Prote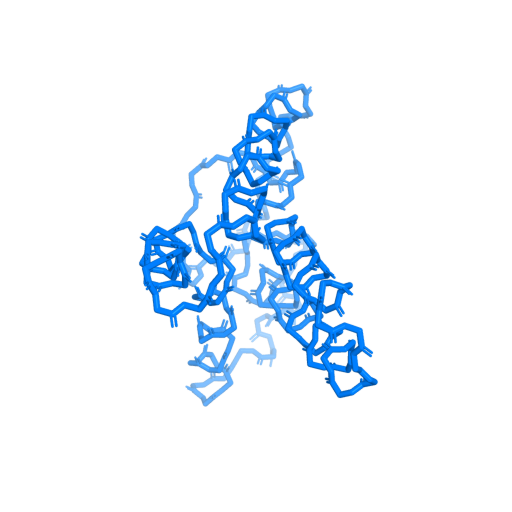in AF-A0A2M7U2Q7-F1 (afdb_monomer_lite)

Structure (mmCIF, N/CA/C/O backbone):
data_AF-A0A2M7U2Q7-F1
#
_entry.id   AF-A0A2M7U2Q7-F1
#
loop_
_atom_site.group_PDB
_atom_site.id
_atom_site.type_symbol
_atom_site.label_atom_id
_atom_site.label_alt_id
_atom_site.label_comp_id
_atom_site.label_asym_id
_atom_site.label_entity_id
_atom_site.label_seq_id
_atom_site.pdbx_PDB_ins_code
_atom_site.Cartn_x
_atom_site.Cartn_y
_atom_site.Cartn_z
_atom_site.occupancy
_atom_site.B_iso_or_equiv
_atom_site.auth_seq_id
_atom_site.auth_comp_id
_atom_site.auth_asym_id
_atom_site.auth_atom_id
_atom_site.pdbx_PDB_model_num
ATOM 1 N N . MET A 1 1 ? 17.088 -9.170 -16.820 1.00 70.69 1 MET A N 1
ATOM 2 C CA . MET A 1 1 ? 17.062 -9.973 -15.560 1.00 70.69 1 MET A CA 1
ATOM 3 C C . MET A 1 1 ? 15.640 -10.241 -15.048 1.00 70.69 1 MET A C 1
ATOM 5 O O . MET A 1 1 ? 15.472 -11.162 -14.265 1.00 70.69 1 MET A O 1
ATOM 9 N N . MET A 1 2 ? 14.608 -9.527 -15.521 1.00 89.81 2 MET A N 1
ATOM 10 C CA . MET A 1 2 ? 13.190 -9.835 -15.234 1.00 89.81 2 MET A CA 1
ATOM 11 C C . MET A 1 2 ? 12.381 -10.067 -16.521 1.00 89.81 2 MET A C 1
ATOM 13 O O . MET A 1 2 ? 11.164 -9.938 -16.530 1.00 89.81 2 MET A O 1
ATOM 17 N N . ASP A 1 3 ? 13.052 -10.395 -17.626 1.00 90.12 3 ASP A N 1
ATOM 18 C CA . ASP A 1 3 ? 12.442 -10.441 -18.964 1.00 90.12 3 ASP A CA 1
ATOM 19 C C . ASP A 1 3 ? 11.408 -11.569 -19.097 1.00 90.12 3 ASP A C 1
ATOM 21 O O . ASP A 1 3 ? 10.461 -11.447 -19.868 1.00 90.12 3 ASP A O 1
ATOM 25 N N . TRP A 1 4 ? 11.514 -12.602 -18.251 1.00 92.69 4 TRP A N 1
ATOM 26 C CA . TRP A 1 4 ? 10.520 -13.673 -18.110 1.00 92.69 4 TRP A CA 1
ATOM 27 C C . TRP A 1 4 ? 9.110 -13.138 -17.839 1.00 92.69 4 TRP A C 1
ATOM 29 O O . TRP A 1 4 ? 8.122 -13.769 -18.195 1.00 92.69 4 TRP A O 1
ATOM 39 N N . ILE A 1 5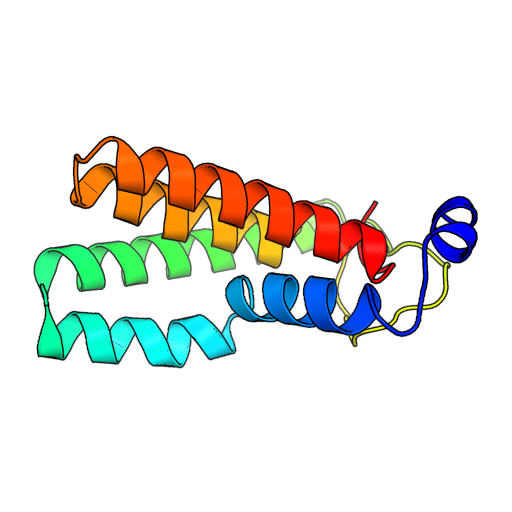 ? 8.993 -11.956 -17.231 1.00 93.25 5 ILE A N 1
ATOM 40 C CA . ILE A 1 5 ? 7.698 -11.380 -16.890 1.00 93.25 5 ILE A CA 1
ATOM 41 C C . ILE A 1 5 ? 6.918 -10.895 -18.106 1.00 93.25 5 ILE A C 1
ATOM 43 O O . ILE A 1 5 ? 5.692 -10.800 -18.053 1.00 93.25 5 ILE A O 1
ATOM 47 N N . LEU A 1 6 ? 7.622 -10.595 -19.200 1.00 92.19 6 LEU A N 1
ATOM 48 C CA . LEU A 1 6 ? 7.022 -10.118 -20.439 1.00 92.19 6 LEU A CA 1
ATOM 49 C C . LEU A 1 6 ? 6.113 -11.187 -21.052 1.00 92.19 6 LEU A C 1
ATOM 51 O O . LEU A 1 6 ? 5.063 -10.850 -21.587 1.00 92.19 6 LEU A O 1
ATOM 55 N N . GLU A 1 7 ? 6.452 -12.467 -20.884 1.00 93.38 7 GLU A N 1
ATOM 56 C CA . GLU A 1 7 ? 5.652 -13.602 -21.363 1.00 93.38 7 GLU A CA 1
ATOM 57 C C . GLU A 1 7 ? 4.310 -13.735 -20.627 1.00 93.38 7 GLU A C 1
ATOM 59 O O . GLU A 1 7 ? 3.329 -14.219 -21.188 1.00 93.38 7 GLU A O 1
ATOM 64 N N . PHE A 1 8 ? 4.236 -13.260 -19.380 1.00 93.19 8 PHE A N 1
ATOM 65 C CA . PHE A 1 8 ? 3.008 -13.273 -18.582 1.00 93.19 8 PHE A CA 1
ATOM 66 C C . PHE A 1 8 ? 2.135 -12.036 -18.814 1.00 93.19 8 PHE A C 1
ATOM 68 O O . PHE A 1 8 ? 0.981 -12.005 -18.372 1.00 93.19 8 PHE A O 1
ATOM 75 N N . ARG A 1 9 ? 2.654 -11.000 -19.488 1.00 94.75 9 ARG A N 1
ATOM 76 C CA . ARG A 1 9 ? 1.914 -9.758 -19.703 1.00 94.75 9 ARG A CA 1
ATOM 77 C C . ARG A 1 9 ? 0.842 -9.943 -20.762 1.00 94.75 9 ARG A C 1
ATOM 79 O O . ARG A 1 9 ? 1.127 -10.188 -21.928 1.00 94.75 9 ARG A O 1
ATOM 86 N N . THR A 1 10 ? -0.414 -9.750 -20.368 1.00 95.56 10 THR A N 1
ATOM 87 C CA . THR A 1 10 ? -1.552 -9.788 -21.297 1.00 95.56 10 THR A CA 1
ATOM 88 C C . THR A 1 10 ? -2.447 -8.555 -21.142 1.00 95.56 10 THR A C 1
ATOM 90 O O . THR A 1 10 ? -2.480 -7.951 -20.060 1.00 95.56 10 THR A O 1
ATOM 93 N N . PRO A 1 11 ? -3.215 -8.169 -22.183 1.00 94.38 11 PRO A N 1
ATOM 94 C CA . PRO A 1 11 ? -4.135 -7.029 -22.116 1.00 94.38 11 PRO A CA 1
ATOM 95 C C . PRO A 1 11 ? -5.196 -7.135 -21.012 1.00 94.38 11 PRO A C 1
ATOM 97 O O . PRO A 1 11 ? -5.649 -6.116 -20.502 1.00 94.38 11 PRO A O 1
ATOM 100 N N . TRP A 1 12 ? -5.566 -8.354 -20.611 1.00 94.62 12 TRP A N 1
ATOM 101 C CA . TRP A 1 12 ? -6.608 -8.613 -19.611 1.00 94.62 12 TRP A CA 1
ATOM 102 C C . TRP A 1 12 ? -6.061 -8.720 -18.186 1.00 94.62 12 TRP A C 1
ATOM 104 O O . TRP A 1 12 ? -6.715 -8.301 -17.236 1.00 94.62 12 TRP A O 1
ATOM 114 N N . LEU A 1 13 ? -4.842 -9.240 -18.027 1.00 95.31 13 LEU A N 1
ATOM 115 C CA . LEU A 1 13 ? -4.205 -9.396 -16.719 1.00 95.31 13 LEU A CA 1
ATOM 116 C C . LEU A 1 13 ? -3.580 -8.084 -16.220 1.00 95.31 13 LEU A C 1
ATOM 118 O O . LEU A 1 13 ? -3.584 -7.787 -15.027 1.00 95.31 13 LEU A O 1
ATOM 122 N N . THR A 1 14 ? -3.104 -7.249 -17.143 1.00 96.81 14 THR A N 1
ATOM 123 C CA . THR A 1 14 ? -2.500 -5.950 -16.823 1.00 96.81 14 THR A CA 1
ATOM 124 C C . THR A 1 14 ? -3.414 -5.003 -16.036 1.00 96.81 14 THR A C 1
ATOM 126 O O . THR A 1 14 ? -2.953 -4.477 -15.021 1.00 96.81 14 THR A O 1
ATOM 129 N N . PRO A 1 15 ? -4.687 -4.767 -16.414 1.00 97.19 15 PRO A N 1
ATOM 130 C CA . PRO A 1 15 ? -5.574 -3.922 -15.617 1.00 97.19 15 PRO A CA 1
ATOM 131 C C . PRO A 1 15 ? -5.850 -4.498 -14.221 1.00 97.19 15 PRO A C 1
ATOM 133 O O . PRO A 1 15 ? -5.980 -3.723 -13.278 1.00 97.19 15 PRO A O 1
ATOM 136 N N . ILE A 1 16 ? -5.860 -5.826 -14.051 1.00 97.31 16 ILE A N 1
ATOM 137 C CA . ILE A 1 16 ? -6.024 -6.468 -12.736 1.00 97.31 16 ILE A CA 1
ATOM 138 C C . ILE A 1 16 ? -4.836 -6.127 -11.830 1.00 97.31 16 ILE A C 1
ATOM 140 O O . ILE A 1 16 ? -5.028 -5.665 -10.706 1.00 97.31 16 ILE A O 1
ATOM 144 N N . PHE A 1 17 ? -3.604 -6.279 -12.324 1.00 97.44 17 PHE A N 1
ATOM 145 C CA . PHE A 1 17 ? -2.415 -5.911 -11.552 1.00 97.44 17 PHE A CA 1
ATOM 146 C C . PHE A 1 17 ? -2.292 -4.404 -11.327 1.00 97.44 17 PHE A C 1
ATOM 148 O O . PHE A 1 17 ? -1.848 -3.992 -10.259 1.00 97.44 17 PHE A O 1
ATOM 155 N N . LYS A 1 18 ? -2.734 -3.562 -12.267 1.00 96.94 18 LYS A N 1
ATOM 156 C CA . LYS A 1 18 ? -2.856 -2.117 -12.012 1.00 96.94 18 LYS A CA 1
ATOM 157 C C . LYS A 1 18 ? -3.865 -1.828 -10.897 1.00 96.94 18 LYS A C 1
ATOM 159 O O . LYS A 1 18 ? -3.582 -0.993 -10.046 1.00 96.94 18 LYS A O 1
ATOM 164 N N . GLY A 1 19 ? -4.982 -2.556 -10.854 1.00 96.88 19 GLY A N 1
ATOM 165 C CA . GLY A 1 19 ? -5.970 -2.478 -9.778 1.00 96.88 19 GLY A CA 1
ATOM 166 C C . GLY A 1 19 ? -5.395 -2.874 -8.419 1.00 96.88 19 GLY A C 1
ATOM 167 O O . GLY A 1 19 ? -5.537 -2.124 -7.458 1.00 96.88 19 GLY A O 1
ATOM 168 N N . PHE A 1 20 ? -4.672 -3.995 -8.343 1.00 97.25 20 PHE A N 1
ATOM 169 C CA . PHE A 1 20 ? -3.940 -4.350 -7.125 1.00 97.25 20 PHE A CA 1
ATOM 170 C C . PHE A 1 20 ? -2.934 -3.267 -6.751 1.00 97.25 20 PHE A C 1
ATOM 172 O O . PHE A 1 20 ? -2.963 -2.794 -5.626 1.00 97.25 20 PHE A O 1
ATOM 179 N N . SER A 1 21 ? -2.108 -2.802 -7.690 1.00 96.44 21 SER A N 1
ATOM 180 C CA . SER A 1 21 ? -1.127 -1.753 -7.408 1.00 96.44 21 SER A CA 1
ATOM 181 C C . SER A 1 21 ? -1.773 -0.485 -6.853 1.00 96.44 21 SER A C 1
ATOM 183 O O . SER A 1 21 ? -1.231 0.094 -5.921 1.00 96.44 21 SER A O 1
ATOM 185 N N . PHE A 1 22 ? -2.931 -0.080 -7.377 1.00 95.75 22 PHE A N 1
ATOM 186 C CA . PHE A 1 22 ? -3.676 1.074 -6.876 1.00 95.75 22 PHE A CA 1
ATOM 187 C C . PHE A 1 22 ? -4.083 0.917 -5.402 1.00 95.75 22 PHE A C 1
ATOM 189 O O . PHE A 1 22 ? -3.996 1.867 -4.636 1.00 95.75 22 PHE A O 1
ATOM 196 N N . LEU A 1 23 ? -4.437 -0.295 -4.962 1.00 94.44 23 LEU A N 1
ATOM 197 C CA . LEU A 1 23 ? -4.744 -0.587 -3.554 1.00 94.44 23 LEU A CA 1
ATOM 198 C C . LEU A 1 23 ? -3.516 -0.581 -2.632 1.00 94.44 23 LEU A C 1
ATOM 200 O O . LEU A 1 23 ? -3.678 -0.812 -1.436 1.00 94.44 23 LEU A O 1
ATOM 204 N N . GLY A 1 24 ? -2.307 -0.397 -3.169 1.00 91.69 24 GLY A N 1
ATOM 205 C CA . GLY A 1 24 ? -1.059 -0.195 -2.427 1.00 91.69 24 GLY A CA 1
ATOM 206 C C . GLY A 1 24 ? -0.471 1.207 -2.598 1.00 91.69 24 GLY A C 1
ATOM 207 O O . GLY A 1 24 ? 0.619 1.468 -2.087 1.00 91.69 24 GLY A O 1
ATOM 208 N N . ASP A 1 25 ? -1.169 2.080 -3.320 1.00 92.69 25 ASP A N 1
ATOM 209 C CA . ASP A 1 25 ? -0.724 3.421 -3.668 1.00 92.69 25 ASP A CA 1
ATOM 210 C C . ASP A 1 25 ? -1.000 4.419 -2.532 1.00 92.69 25 ASP A C 1
ATOM 212 O O . ASP A 1 25 ? -2.026 4.354 -1.851 1.00 92.69 25 ASP A O 1
ATOM 216 N N . GLU A 1 26 ? -0.092 5.366 -2.319 1.00 87.44 26 GLU A N 1
ATOM 217 C CA . GLU A 1 26 ? -0.228 6.395 -1.286 1.00 87.44 26 GLU A CA 1
ATOM 218 C C . GLU A 1 26 ? -1.482 7.263 -1.460 1.00 87.44 26 GLU A C 1
ATOM 220 O O . GLU A 1 26 ? -2.161 7.559 -0.472 1.00 87.44 26 GLU A O 1
ATOM 225 N N . TYR A 1 27 ? -1.865 7.592 -2.699 1.00 89.00 27 TYR A N 1
ATOM 226 C CA . TYR A 1 27 ? -3.063 8.379 -2.988 1.00 89.00 27 TYR A CA 1
ATOM 227 C C . TYR A 1 27 ? -4.341 7.645 -2.584 1.00 89.00 27 TYR A C 1
ATOM 229 O O . TYR A 1 27 ? -5.293 8.272 -2.108 1.00 89.00 27 TYR A O 1
ATOM 237 N N . PHE A 1 28 ? -4.368 6.316 -2.715 1.00 91.00 28 PHE A N 1
ATOM 238 C CA . PHE A 1 28 ? -5.512 5.519 -2.283 1.00 91.00 28 PHE A CA 1
ATOM 239 C C . PHE A 1 28 ? -5.724 5.640 -0.767 1.00 91.00 28 PHE A C 1
ATOM 241 O O . PHE A 1 28 ? -6.851 5.827 -0.303 1.00 91.00 28 PHE A O 1
ATOM 248 N N . PHE A 1 29 ? -4.656 5.631 0.030 1.00 87.31 29 PHE A N 1
ATOM 249 C CA . PHE A 1 29 ? -4.790 5.742 1.485 1.00 87.31 29 PHE A CA 1
ATOM 250 C C . PHE A 1 29 ? -4.993 7.171 1.975 1.00 87.31 29 PHE A C 1
ATOM 252 O O . PHE A 1 29 ? -5.688 7.361 2.973 1.00 87.31 29 PHE A O 1
ATOM 259 N N . LEU A 1 30 ? -4.485 8.177 1.258 1.00 89.12 30 LEU A N 1
ATOM 260 C CA . LEU A 1 30 ? -4.846 9.577 1.505 1.00 89.12 30 LEU A CA 1
ATOM 261 C C . LEU A 1 30 ? -6.358 9.814 1.370 1.00 89.12 30 LEU A C 1
ATOM 263 O O . LEU A 1 30 ? -6.902 10.669 2.064 1.00 89.12 30 LEU A O 1
ATOM 267 N N . LEU A 1 31 ? -7.050 9.022 0.543 1.00 91.69 31 LEU A N 1
ATOM 268 C CA . LEU A 1 31 ? -8.511 9.021 0.458 1.00 91.69 31 LEU A CA 1
ATOM 269 C C . LEU A 1 31 ? -9.168 8.187 1.574 1.00 91.69 31 LEU A C 1
ATOM 271 O O . LEU A 1 31 ? -10.125 8.635 2.207 1.00 91.69 31 LEU A O 1
ATOM 275 N N . VAL A 1 32 ? -8.681 6.968 1.825 1.00 91.31 32 VAL A N 1
ATOM 276 C CA . VAL A 1 32 ? -9.318 6.023 2.763 1.00 91.31 32 VAL A CA 1
ATOM 277 C C . VAL A 1 32 ? -9.153 6.437 4.227 1.00 91.31 32 VAL A C 1
ATOM 279 O O . VAL A 1 32 ? -10.084 6.260 5.015 1.00 91.31 32 VAL A O 1
ATOM 282 N N . LEU A 1 33 ? -8.001 6.996 4.613 1.00 94.00 33 LEU A N 1
ATOM 283 C CA . LEU A 1 33 ? -7.718 7.346 6.007 1.00 94.00 33 LEU A CA 1
ATOM 284 C C . LEU A 1 33 ? -8.703 8.389 6.571 1.00 94.00 33 LEU A C 1
ATOM 286 O O . LEU A 1 33 ? -9.299 8.102 7.614 1.00 94.00 33 LEU A O 1
ATOM 290 N N . PRO A 1 34 ? -8.954 9.545 5.917 1.00 94.81 34 PRO A N 1
ATOM 291 C CA . PRO A 1 34 ? -9.931 10.521 6.403 1.00 94.81 34 PRO A CA 1
ATOM 292 C C . PRO A 1 34 ? -11.355 9.967 6.431 1.00 94.81 34 PRO A C 1
ATOM 294 O O . PRO A 1 34 ? -12.078 10.173 7.407 1.00 94.81 34 PRO A O 1
ATOM 297 N N . LEU A 1 35 ? -11.749 9.216 5.396 1.00 95.06 35 LEU A N 1
ATOM 298 C CA . LEU A 1 35 ? -13.082 8.620 5.318 1.00 95.06 35 LEU A CA 1
ATOM 299 C C . LEU A 1 35 ? -13.313 7.624 6.451 1.00 95.06 35 LEU A C 1
ATOM 301 O O . LEU A 1 35 ? -14.312 7.725 7.156 1.00 95.06 35 LEU A O 1
ATOM 305 N N . GLY A 1 36 ? -12.380 6.702 6.691 1.00 94.81 36 GLY A N 1
ATOM 306 C CA . GLY A 1 36 ? -12.497 5.777 7.815 1.00 94.81 36 GLY A CA 1
ATOM 307 C C . GLY A 1 36 ? -12.447 6.502 9.163 1.00 94.81 36 GLY A C 1
ATOM 308 O O . GLY A 1 36 ? -13.160 6.119 10.093 1.00 94.81 36 GLY A O 1
ATOM 309 N N . TYR A 1 37 ? -11.627 7.551 9.286 1.00 96.06 37 TYR A N 1
ATOM 310 C CA . TYR A 1 37 ? -11.540 8.345 10.510 1.00 96.06 37 TYR A CA 1
ATOM 311 C C . TYR A 1 37 ? -12.881 9.012 10.841 1.00 96.06 37 TYR A C 1
ATOM 313 O O . TYR A 1 37 ? -13.316 8.979 11.992 1.00 96.06 37 TYR A O 1
ATOM 321 N N . TRP A 1 38 ? -13.570 9.575 9.846 1.00 96.56 38 TRP A N 1
ATOM 322 C CA . TRP A 1 38 ? -14.864 10.229 10.050 1.00 96.56 38 TRP A CA 1
ATOM 323 C C . TRP A 1 38 ? -16.046 9.264 10.142 1.00 96.56 38 TRP A C 1
ATOM 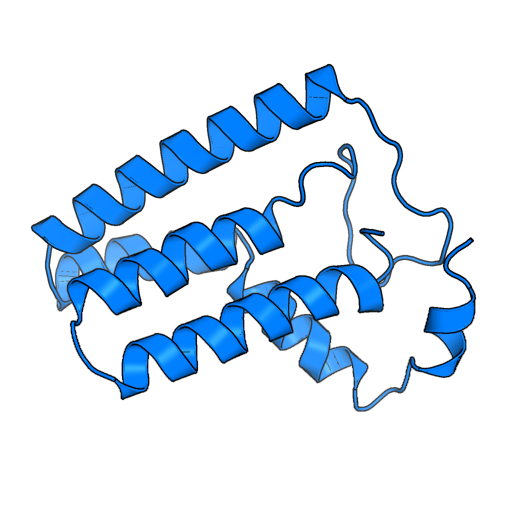325 O O . TRP A 1 38 ? -16.950 9.518 10.935 1.00 96.56 38 TRP A O 1
ATOM 335 N N . LEU A 1 39 ? -16.046 8.181 9.360 1.00 96.94 39 LEU A N 1
ATOM 336 C CA . LEU A 1 39 ? -17.218 7.320 9.175 1.00 96.94 39 LEU A CA 1
ATOM 337 C C . LEU A 1 39 ? -17.202 6.039 10.015 1.00 96.94 39 LEU A C 1
ATOM 339 O O . LEU A 1 39 ? -18.254 5.427 10.178 1.00 96.94 39 LEU A O 1
ATOM 343 N N . TRP A 1 40 ? -16.047 5.610 10.533 1.00 94.81 40 TRP A N 1
ATOM 344 C CA . TRP A 1 40 ? -15.932 4.319 11.217 1.00 94.81 40 TRP A CA 1
ATOM 345 C C . TRP A 1 40 ? -15.364 4.422 12.631 1.00 94.81 40 TRP A C 1
ATOM 347 O O . TRP A 1 40 ? -16.104 4.269 13.602 1.00 94.81 40 TRP A O 1
ATOM 357 N N . ASN A 1 41 ? -14.055 4.634 12.778 1.00 95.62 41 ASN A N 1
ATOM 358 C CA . ASN A 1 41 ? -13.419 4.643 14.093 1.00 95.62 41 ASN A CA 1
ATOM 359 C C . ASN A 1 41 ? -12.179 5.539 14.108 1.00 95.62 41 ASN A C 1
ATOM 361 O O . ASN A 1 41 ? -11.116 5.184 13.596 1.00 95.62 41 ASN A O 1
ATOM 365 N N . ARG A 1 42 ? -12.310 6.688 14.775 1.00 96.12 42 ARG A N 1
ATOM 366 C CA . ARG A 1 42 ? -11.249 7.696 14.905 1.00 96.12 42 ARG A CA 1
ATOM 367 C C . ARG A 1 42 ? -9.976 7.147 15.549 1.00 96.12 42 ARG A C 1
ATOM 369 O O . ARG A 1 42 ? -8.882 7.488 15.116 1.00 96.12 42 ARG A O 1
ATOM 376 N N . GLY A 1 43 ? -10.108 6.289 16.562 1.00 96.19 43 GLY A N 1
ATOM 377 C CA . GLY A 1 43 ? -8.967 5.716 17.276 1.00 96.19 43 GLY A CA 1
ATOM 378 C C . GLY A 1 43 ? -8.157 4.763 16.400 1.00 96.19 43 GLY A C 1
ATOM 379 O O . GLY A 1 43 ? -6.942 4.915 16.288 1.00 96.19 43 GLY A O 1
ATOM 380 N N . ILE A 1 44 ? -8.836 3.823 15.734 1.00 95.06 44 ILE A N 1
ATOM 381 C CA . ILE A 1 44 ? -8.202 2.855 14.824 1.00 95.06 44 ILE A CA 1
ATOM 382 C C . ILE A 1 44 ? -7.540 3.586 13.658 1.00 95.06 44 ILE A C 1
ATOM 384 O O . ILE A 1 44 ? -6.366 3.365 13.365 1.00 95.06 44 ILE A O 1
ATOM 388 N N . MET A 1 45 ? -8.265 4.496 13.011 1.00 95.62 45 MET A N 1
ATOM 389 C CA . MET A 1 45 ? -7.782 5.172 11.806 1.00 95.62 45 MET A CA 1
ATOM 390 C C . MET A 1 45 ? -6.698 6.207 12.111 1.00 95.62 45 MET A C 1
ATOM 392 O O . MET A 1 45 ? -5.765 6.353 11.326 1.00 95.62 45 MET A O 1
ATOM 396 N N . GLY A 1 46 ? -6.746 6.852 13.282 1.00 95.94 46 GLY A N 1
ATOM 397 C CA . GLY A 1 46 ? -5.661 7.705 13.769 1.00 95.94 46 GLY A CA 1
ATOM 398 C C . GLY A 1 46 ? -4.365 6.922 14.002 1.00 95.94 46 GLY A C 1
ATOM 399 O O . GLY A 1 46 ? -3.312 7.323 13.509 1.00 95.94 46 GLY A O 1
ATOM 400 N N . ARG A 1 47 ? -4.440 5.759 14.674 1.00 96.19 47 ARG A N 1
ATOM 401 C CA . ARG A 1 47 ? -3.287 4.848 14.822 1.00 96.19 47 ARG A CA 1
ATOM 402 C C . ARG A 1 47 ? -2.777 4.358 13.470 1.00 96.19 47 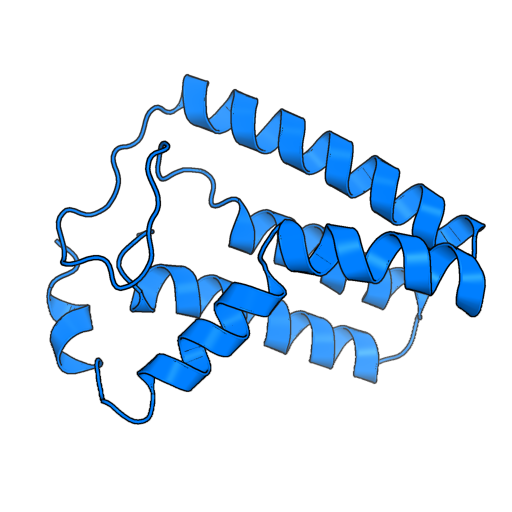ARG A C 1
ATOM 404 O O . ARG A 1 47 ? -1.575 4.372 13.234 1.00 96.19 47 ARG A O 1
ATOM 411 N N . THR A 1 48 ? -3.690 3.986 12.576 1.00 95.25 48 THR A N 1
ATOM 412 C CA . THR A 1 48 ? -3.362 3.537 11.216 1.00 95.25 48 THR A CA 1
ATOM 413 C C . THR A 1 48 ? -2.562 4.602 10.466 1.00 95.25 48 THR A C 1
ATOM 415 O O . THR A 1 48 ? -1.512 4.295 9.907 1.00 95.25 48 THR A O 1
ATOM 418 N N . GLY A 1 49 ? -3.006 5.863 10.507 1.00 95.44 49 GLY A N 1
ATOM 419 C CA . GLY A 1 49 ? -2.284 6.981 9.900 1.00 95.44 49 GLY A CA 1
ATOM 420 C C . GLY A 1 49 ? -0.890 7.186 10.498 1.00 95.44 49 GLY A C 1
ATOM 421 O O . GLY A 1 49 ? 0.072 7.345 9.754 1.00 95.44 49 GLY A O 1
ATOM 422 N N . ALA A 1 50 ? -0.754 7.115 11.827 1.00 96.50 50 ALA A N 1
ATOM 423 C CA . ALA A 1 50 ? 0.541 7.250 12.496 1.00 96.50 50 ALA A CA 1
ATOM 424 C C . ALA A 1 50 ? 1.526 6.127 12.117 1.00 96.50 50 ALA A C 1
ATOM 426 O O . ALA A 1 50 ? 2.693 6.396 11.834 1.00 96.50 50 ALA A O 1
ATOM 427 N N . ILE A 1 51 ? 1.055 4.877 12.066 1.00 95.94 51 ILE A N 1
ATOM 428 C CA . ILE A 1 51 ? 1.879 3.723 11.681 1.00 95.94 51 ILE A CA 1
ATOM 429 C C . ILE A 1 51 ? 2.278 3.821 10.203 1.00 95.94 51 ILE A C 1
ATOM 431 O O . ILE A 1 51 ? 3.430 3.555 9.866 1.00 95.94 51 ILE A O 1
ATOM 435 N N . LEU A 1 52 ? 1.365 4.237 9.320 1.00 95.56 52 LEU A N 1
ATOM 436 C CA . LEU A 1 52 ? 1.671 4.447 7.904 1.00 95.56 52 LEU A CA 1
ATOM 437 C C . LEU A 1 52 ? 2.686 5.568 7.683 1.00 95.56 52 LEU A C 1
ATOM 439 O O . LEU A 1 52 ? 3.604 5.392 6.886 1.00 95.56 52 LEU A O 1
ATOM 443 N N . LEU A 1 53 ? 2.575 6.676 8.418 1.00 96.06 53 LEU A N 1
ATOM 444 C CA . LEU A 1 53 ? 3.555 7.759 8.362 1.00 96.06 53 LEU A CA 1
ATOM 445 C C . LEU A 1 53 ? 4.944 7.270 8.789 1.00 96.06 53 LEU A C 1
ATOM 447 O O . LEU A 1 53 ? 5.922 7.488 8.079 1.00 96.06 53 LEU A O 1
ATOM 451 N N . PHE A 1 54 ? 5.027 6.563 9.919 1.00 97.38 54 PHE A N 1
ATOM 452 C CA . PHE A 1 54 ? 6.283 5.972 10.381 1.00 97.38 54 PHE A CA 1
ATOM 453 C C . PHE A 1 54 ? 6.860 4.984 9.355 1.00 97.38 54 PHE A C 1
ATOM 455 O O . PHE A 1 54 ? 8.047 5.029 9.038 1.00 97.38 54 PHE A O 1
ATOM 462 N N . SER A 1 55 ? 6.004 4.128 8.793 1.00 96.12 55 SER A N 1
ATOM 463 C CA . SER A 1 55 ? 6.355 3.170 7.745 1.00 96.12 55 SER A CA 1
ATOM 464 C C . SER A 1 55 ? 6.927 3.866 6.504 1.00 96.12 55 SER A C 1
ATOM 466 O O . SER A 1 55 ? 7.971 3.451 6.005 1.00 96.12 55 SER A O 1
ATOM 468 N N . ALA A 1 56 ? 6.302 4.949 6.036 1.00 95.00 56 ALA A N 1
ATOM 469 C CA . ALA A 1 56 ? 6.761 5.707 4.874 1.00 95.00 56 ALA A CA 1
ATOM 470 C C . ALA A 1 56 ? 8.139 6.347 5.106 1.00 95.00 56 ALA A C 1
ATOM 472 O O . ALA A 1 56 ? 9.026 6.213 4.264 1.00 95.00 56 ALA A O 1
ATOM 473 N N . VAL A 1 57 ? 8.351 6.964 6.274 1.00 96.81 57 VAL A N 1
ATOM 474 C CA . VAL A 1 57 ? 9.652 7.544 6.652 1.00 96.81 57 VAL A CA 1
ATOM 475 C C . VAL A 1 57 ? 10.735 6.467 6.699 1.00 96.81 57 VAL A C 1
ATOM 477 O O . VAL A 1 57 ? 11.814 6.650 6.136 1.00 96.81 57 VAL A O 1
ATOM 480 N N . LEU A 1 58 ? 10.441 5.321 7.320 1.00 97.44 58 LEU A N 1
ATOM 481 C CA . LEU A 1 58 ? 11.371 4.196 7.369 1.00 97.44 58 LEU A CA 1
ATOM 482 C C . LEU A 1 58 ? 11.671 3.651 5.966 1.00 97.44 58 LEU A C 1
ATOM 484 O O . LEU A 1 58 ? 12.826 3.373 5.661 1.00 97.44 58 LEU A O 1
ATOM 488 N N . ASN A 1 59 ? 10.660 3.523 5.101 1.00 96.69 59 ASN A N 1
ATOM 489 C CA . ASN A 1 59 ? 10.843 3.060 3.726 1.00 96.69 59 ASN A CA 1
ATOM 490 C C . ASN A 1 59 ? 11.782 3.990 2.949 1.00 96.69 59 ASN A C 1
ATOM 492 O O . ASN A 1 59 ? 12.745 3.508 2.358 1.00 96.69 59 ASN A O 1
ATOM 496 N N . GLY A 1 60 ? 11.540 5.304 3.005 1.00 95.69 60 GLY A N 1
ATOM 497 C CA . GLY A 1 60 ? 12.388 6.306 2.357 1.00 95.69 60 GLY A CA 1
ATOM 498 C C . GLY A 1 60 ? 13.827 6.267 2.872 1.00 95.69 60 GLY A C 1
ATOM 499 O O . GLY A 1 60 ? 14.763 6.203 2.084 1.00 95.69 60 GLY A O 1
ATOM 500 N N . PHE A 1 61 ? 14.016 6.193 4.191 1.00 97.19 61 PHE A N 1
ATOM 501 C CA . PHE A 1 61 ? 15.351 6.080 4.782 1.00 97.19 61 PHE A CA 1
ATOM 502 C C . PHE A 1 61 ? 16.098 4.817 4.326 1.00 97.19 61 PHE A C 1
ATOM 504 O O . PHE A 1 61 ? 17.272 4.878 3.965 1.00 97.19 61 PHE A O 1
ATOM 511 N N . LEU A 1 62 ? 15.418 3.666 4.300 1.00 97.19 62 LEU A N 1
ATOM 512 C CA . LEU A 1 62 ? 16.020 2.416 3.836 1.00 97.19 62 LEU A CA 1
ATOM 513 C C . LEU A 1 62 ? 16.325 2.451 2.334 1.00 97.19 62 LEU A C 1
ATOM 515 O O . LEU A 1 62 ? 17.353 1.918 1.922 1.00 97.19 62 LEU A O 1
ATOM 519 N N . LYS A 1 63 ? 15.479 3.097 1.524 1.00 96.69 63 LYS A N 1
ATOM 520 C CA . LYS A 1 63 ? 15.735 3.283 0.090 1.00 96.69 63 LYS A CA 1
ATOM 521 C C . LYS A 1 63 ? 17.056 3.997 -0.164 1.00 96.69 63 LYS A C 1
ATOM 523 O O . LYS A 1 63 ? 17.829 3.521 -0.990 1.00 96.69 63 LYS A O 1
ATOM 528 N N . GLU A 1 64 ? 17.336 5.062 0.580 1.00 95.88 64 GLU A N 1
ATOM 529 C CA . GLU A 1 64 ? 18.598 5.803 0.467 1.00 95.88 64 GLU A CA 1
ATOM 530 C C . GLU A 1 64 ? 19.808 4.986 0.944 1.00 95.88 64 GLU A C 1
ATOM 532 O O . GLU A 1 64 ? 20.871 5.044 0.335 1.00 95.88 64 GLU A O 1
ATOM 537 N N . ILE A 1 65 ? 19.656 4.179 2.001 1.00 97.12 65 ILE A N 1
ATOM 538 C CA . ILE A 1 65 ? 20.742 3.312 2.493 1.00 97.12 65 ILE A CA 1
ATOM 539 C C . ILE A 1 65 ? 21.124 2.251 1.463 1.00 97.12 65 ILE A C 1
ATOM 541 O O . ILE A 1 65 ? 22.308 1.997 1.243 1.00 97.12 65 ILE A O 1
ATOM 545 N N . PHE A 1 66 ? 20.130 1.576 0.886 1.00 96.62 66 PHE A N 1
ATOM 546 C CA . PHE A 1 66 ? 20.390 0.446 -0.000 1.00 96.62 66 PHE A CA 1
ATOM 547 C C . PHE A 1 66 ? 20.667 0.877 -1.436 1.00 96.62 66 PHE A C 1
ATOM 549 O O . PHE A 1 66 ? 21.410 0.187 -2.130 1.00 96.62 66 PHE A O 1
ATOM 556 N N . ALA A 1 67 ? 20.066 1.981 -1.885 1.00 95.19 67 ALA A N 1
ATOM 557 C CA . ALA A 1 67 ? 20.262 2.565 -3.207 1.00 95.19 67 ALA A CA 1
ATOM 558 C C . ALA A 1 67 ? 20.147 1.553 -4.371 1.00 95.19 67 ALA A C 1
ATOM 560 O O . ALA A 1 67 ? 20.807 1.678 -5.404 1.00 95.19 67 ALA A O 1
ATOM 561 N N . ILE A 1 68 ? 19.316 0.512 -4.212 1.00 94.81 68 ILE A N 1
ATOM 562 C CA . ILE A 1 68 ? 19.207 -0.568 -5.201 1.00 94.81 68 ILE A CA 1
ATOM 563 C C . ILE A 1 68 ? 18.452 -0.040 -6.433 1.00 94.81 68 ILE A C 1
ATOM 565 O O . ILE A 1 68 ? 17.291 0.370 -6.293 1.00 94.81 68 ILE A O 1
ATOM 569 N N . PRO A 1 69 ? 19.047 -0.076 -7.642 1.00 93.94 69 PRO A N 1
ATOM 570 C CA . PRO A 1 69 ? 18.381 0.378 -8.860 1.00 93.94 69 PRO A CA 1
ATOM 571 C C . PRO A 1 69 ? 17.187 -0.517 -9.205 1.00 93.94 69 PRO A C 1
ATOM 573 O O . PRO A 1 69 ? 17.142 -1.694 -8.846 1.00 93.94 69 PRO A O 1
ATOM 576 N N . ARG A 1 70 ? 16.196 0.032 -9.913 1.00 93.50 70 ARG A N 1
ATOM 577 C CA . ARG A 1 70 ? 15.038 -0.744 -10.384 1.00 93.50 70 ARG A CA 1
ATOM 578 C C . ARG A 1 70 ? 15.419 -1.742 -11.481 1.00 93.50 70 ARG A C 1
ATOM 580 O O . ARG A 1 70 ? 16.439 -1.558 -12.147 1.00 93.50 70 ARG A O 1
ATOM 587 N N . PRO A 1 71 ? 14.605 -2.793 -11.693 1.00 93.25 71 PRO A N 1
ATOM 588 C CA . PRO A 1 71 ? 14.777 -3.676 -12.838 1.00 93.25 71 PRO A CA 1
ATOM 589 C C . PRO A 1 71 ? 14.776 -2.877 -14.148 1.00 93.25 71 PRO A C 1
ATOM 591 O O . PRO A 1 71 ? 13.978 -1.958 -14.312 1.00 93.25 71 PRO A O 1
ATOM 594 N N . SER A 1 72 ? 15.631 -3.256 -15.097 1.00 92.56 72 SER A N 1
ATOM 595 C CA . SER A 1 72 ? 15.739 -2.601 -16.411 1.00 92.56 72 SER A CA 1
ATOM 596 C C . SER A 1 72 ? 14.674 -3.042 -17.424 1.00 92.56 72 SER A C 1
ATOM 598 O O . SER A 1 72 ? 14.713 -2.612 -18.573 1.00 92.56 72 SER A O 1
ATOM 600 N N . VAL A 1 73 ? 13.768 -3.945 -17.032 1.00 93.56 73 VAL A N 1
ATOM 601 C CA . VAL A 1 73 ? 12.639 -4.381 -17.869 1.00 93.56 73 VAL A CA 1
ATOM 602 C C . VAL A 1 73 ? 11.670 -3.215 -18.083 1.00 93.56 73 VAL A C 1
ATOM 604 O O . VAL A 1 73 ? 11.620 -2.298 -17.270 1.00 93.56 73 VAL A O 1
ATOM 607 N N . GLU A 1 74 ? 10.874 -3.248 -19.150 1.00 93.50 74 GLU A N 1
ATOM 608 C CA . GLU A 1 74 ? 9.849 -2.232 -19.410 1.00 93.50 74 GLU A CA 1
ATOM 609 C C . GLU A 1 74 ? 8.906 -2.050 -18.203 1.00 93.50 74 GLU A C 1
ATOM 611 O O . GLU A 1 74 ? 8.293 -3.015 -17.725 1.00 93.50 74 GLU A O 1
ATOM 616 N N . HIS A 1 75 ? 8.749 -0.809 -17.734 1.00 94.38 75 HIS A N 1
ATOM 617 C CA . HIS A 1 75 ? 7.839 -0.458 -16.641 1.00 94.38 75 HIS A CA 1
ATOM 618 C C . HIS A 1 75 ? 6.451 -0.102 -17.177 1.00 94.38 75 HIS A C 1
ATOM 620 O O . HIS A 1 75 ? 6.308 0.741 -18.057 1.00 94.38 75 HIS A O 1
ATOM 626 N N . LEU A 1 76 ? 5.407 -0.703 -16.604 1.00 94.12 76 LEU A N 1
ATOM 627 C CA . LEU A 1 76 ? 4.008 -0.416 -16.968 1.00 94.12 76 LEU A CA 1
ATOM 628 C C . LEU A 1 76 ? 3.359 0.681 -16.107 1.00 94.12 76 LEU A C 1
ATOM 630 O O . LEU A 1 76 ? 2.190 1.029 -16.319 1.00 94.12 76 LEU A O 1
ATOM 634 N N . VAL A 1 77 ? 4.099 1.175 -15.115 1.00 92.94 77 VAL A N 1
ATOM 635 C CA . VAL A 1 77 ? 3.751 2.283 -14.220 1.00 92.94 77 VAL A CA 1
ATOM 636 C C . VAL A 1 77 ? 5.006 3.095 -13.924 1.00 92.94 77 VAL A C 1
ATOM 638 O O . VAL A 1 77 ? 6.110 2.558 -13.939 1.00 92.94 77 VAL A O 1
ATOM 641 N N . HIS A 1 78 ? 4.835 4.381 -13.646 1.00 87.56 78 HIS A N 1
ATOM 642 C CA . HIS A 1 78 ? 5.946 5.269 -13.335 1.00 87.56 78 HIS A CA 1
ATOM 643 C C . HIS A 1 78 ? 6.507 4.995 -11.930 1.00 87.56 78 HIS A C 1
ATOM 645 O O . HIS A 1 78 ? 5.741 4.761 -10.992 1.00 87.56 78 HIS A O 1
ATOM 651 N N . ALA A 1 79 ? 7.835 4.990 -11.793 1.00 84.44 79 ALA A N 1
ATOM 652 C CA . ALA A 1 79 ? 8.522 4.854 -10.513 1.00 84.44 79 ALA A CA 1
ATOM 653 C C . ALA A 1 79 ? 9.977 5.355 -10.624 1.00 84.44 79 ALA A C 1
ATOM 655 O O . ALA A 1 79 ? 10.788 4.711 -11.286 1.00 84.44 79 ALA A O 1
ATOM 656 N N . GLU A 1 80 ? 10.310 6.471 -9.970 1.00 74.75 80 GLU A N 1
ATOM 657 C CA . GLU A 1 80 ? 11.626 7.125 -10.120 1.00 74.75 80 GLU A CA 1
ATOM 658 C C . GLU A 1 80 ? 12.635 6.767 -9.012 1.00 74.75 80 GLU A C 1
ATOM 660 O O . GLU A 1 80 ? 13.833 6.734 -9.273 1.00 74.75 80 GLU A O 1
ATOM 665 N N . ASP A 1 81 ? 12.183 6.413 -7.803 1.00 82.31 81 ASP A N 1
ATOM 666 C CA . ASP A 1 81 ? 13.104 6.113 -6.690 1.00 82.31 81 ASP A CA 1
ATOM 667 C C . ASP A 1 81 ? 13.752 4.717 -6.764 1.00 82.31 81 ASP A C 1
ATOM 669 O O . ASP A 1 81 ? 13.346 3.850 -7.544 1.00 82.31 81 ASP A O 1
ATOM 673 N N . PHE A 1 82 ? 14.637 4.428 -5.801 1.00 93.50 82 PHE A N 1
ATOM 674 C CA . PHE A 1 82 ? 15.198 3.099 -5.544 1.00 93.50 82 PHE A CA 1
ATOM 675 C C . PHE A 1 82 ? 14.147 1.989 -5.348 1.00 93.50 82 PHE A C 1
A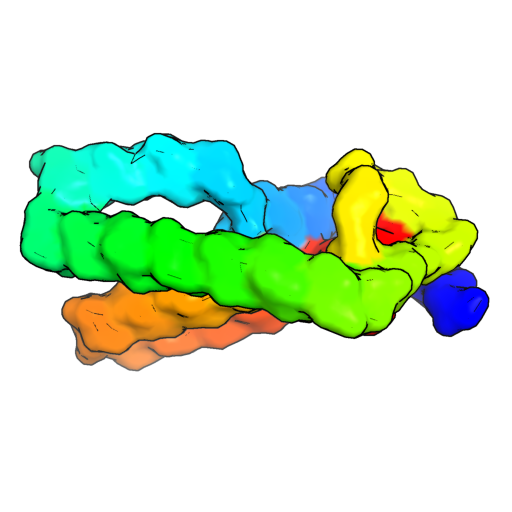TOM 677 O O . PHE A 1 82 ? 13.017 2.198 -4.879 1.00 93.50 82 PHE A O 1
ATOM 684 N N . SER A 1 83 ? 14.555 0.773 -5.721 1.00 93.50 83 SER A N 1
ATOM 685 C CA . SER A 1 83 ? 13.734 -0.440 -5.764 1.00 93.50 83 SER A CA 1
ATOM 686 C C . SER A 1 83 ? 13.496 -1.059 -4.389 1.00 93.50 83 SER A C 1
ATOM 688 O O . SER A 1 83 ? 12.420 -1.597 -4.133 1.00 93.50 83 SER A O 1
ATOM 690 N N . PHE A 1 84 ? 14.475 -1.007 -3.488 1.00 95.06 84 PHE A N 1
ATOM 691 C CA . PHE A 1 84 ? 14.393 -1.711 -2.212 1.00 95.06 84 PHE A CA 1
ATOM 692 C C . PHE A 1 84 ? 14.411 -0.744 -1.025 1.00 95.06 84 PHE A C 1
ATOM 694 O O . PHE A 1 84 ? 15.292 0.110 -0.990 1.00 95.06 84 PHE A O 1
ATOM 701 N N . PRO A 1 85 ? 13.524 -0.917 -0.028 1.00 96.00 85 PRO A N 1
ATOM 702 C CA . PRO A 1 85 ? 12.366 -1.817 -0.016 1.00 96.00 85 PRO A CA 1
ATOM 703 C C . PRO A 1 85 ? 11.179 -1.278 -0.839 1.00 96.00 85 PRO A C 1
ATOM 705 O O . PRO A 1 85 ? 11.058 -0.081 -1.103 1.00 96.00 85 PRO A O 1
ATOM 708 N N . SER A 1 86 ? 10.255 -2.163 -1.231 1.00 96.56 86 SER A N 1
ATOM 709 C CA . SER A 1 86 ? 9.058 -1.752 -1.977 1.00 96.56 86 SER A CA 1
ATOM 710 C C . SER A 1 86 ? 8.055 -1.012 -1.092 1.00 96.56 86 SER A C 1
ATOM 712 O O . SER A 1 86 ? 7.477 -1.602 -0.181 1.00 96.56 86 SER A O 1
ATOM 714 N N . GLY A 1 87 ? 7.794 0.259 -1.415 1.00 95.06 87 GLY A N 1
ATOM 715 C CA . GLY A 1 87 ? 6.804 1.082 -0.714 1.00 95.06 87 GLY A CA 1
ATOM 716 C C . GLY A 1 87 ? 5.393 0.497 -0.782 1.00 95.06 87 GLY A C 1
ATOM 717 O O . GLY A 1 87 ? 4.765 0.310 0.248 1.00 95.06 87 GLY A O 1
ATOM 718 N N . HIS A 1 88 ? 4.914 0.105 -1.968 1.00 95.69 88 HIS A N 1
ATOM 719 C CA . HIS A 1 88 ? 3.570 -0.473 -2.117 1.00 95.69 88 HIS A CA 1
ATOM 720 C C . HIS A 1 88 ? 3.392 -1.778 -1.328 1.00 95.69 88 HIS A C 1
ATOM 722 O O . HIS A 1 88 ? 2.369 -1.962 -0.674 1.00 95.69 88 HIS A O 1
ATOM 728 N N . ALA A 1 89 ? 4.378 -2.682 -1.366 1.00 96.44 89 ALA A N 1
ATOM 729 C CA . ALA A 1 89 ? 4.299 -3.937 -0.617 1.00 96.44 89 ALA A CA 1
ATOM 730 C C . ALA A 1 89 ? 4.344 -3.690 0.901 1.00 96.44 89 ALA A C 1
ATOM 732 O O . ALA A 1 89 ? 3.577 -4.290 1.655 1.00 96.44 89 ALA A O 1
ATOM 733 N N . GLN A 1 90 ? 5.197 -2.763 1.351 1.00 96.62 90 GLN A N 1
ATOM 734 C CA . GLN A 1 90 ? 5.279 -2.372 2.755 1.00 96.62 90 GLN A CA 1
ATOM 735 C C . GLN A 1 90 ? 3.975 -1.718 3.229 1.00 96.62 90 GLN A C 1
ATOM 737 O O . GLN A 1 90 ? 3.435 -2.115 4.260 1.00 96.62 90 GLN A O 1
ATOM 742 N N . THR A 1 91 ? 3.426 -0.775 2.463 1.00 94.88 91 THR A N 1
ATOM 743 C CA . THR A 1 91 ? 2.145 -0.124 2.757 1.00 94.88 91 THR A CA 1
ATOM 744 C C . THR A 1 91 ? 0.995 -1.126 2.765 1.00 94.88 91 THR A C 1
ATOM 746 O O . THR A 1 91 ? 0.160 -1.076 3.665 1.00 94.88 91 THR A O 1
ATOM 749 N N . ALA A 1 92 ? 0.974 -2.085 1.835 1.00 96.12 92 ALA A N 1
ATOM 750 C CA . ALA A 1 92 ? -0.020 -3.152 1.823 1.00 96.12 92 ALA A CA 1
ATOM 751 C C . ALA A 1 92 ? 0.017 -3.987 3.107 1.00 96.12 92 ALA A C 1
ATOM 753 O O . ALA A 1 92 ? -1.024 -4.213 3.721 1.00 96.12 92 ALA A O 1
ATOM 754 N N . MET A 1 93 ? 1.211 -4.424 3.524 1.00 96.50 93 MET A N 1
ATOM 755 C CA . MET A 1 93 ? 1.383 -5.190 4.759 1.00 96.50 93 MET A CA 1
ATOM 756 C C . MET A 1 93 ? 0.949 -4.372 5.974 1.00 96.50 93 MET A C 1
ATOM 758 O O . MET A 1 93 ? 0.154 -4.846 6.785 1.00 96.50 93 MET A O 1
ATOM 762 N N . VAL A 1 94 ? 1.444 -3.136 6.079 1.00 95.56 94 VAL A N 1
ATOM 763 C CA . VAL A 1 94 ? 1.155 -2.265 7.215 1.00 95.56 94 VAL A CA 1
ATOM 764 C C . VAL 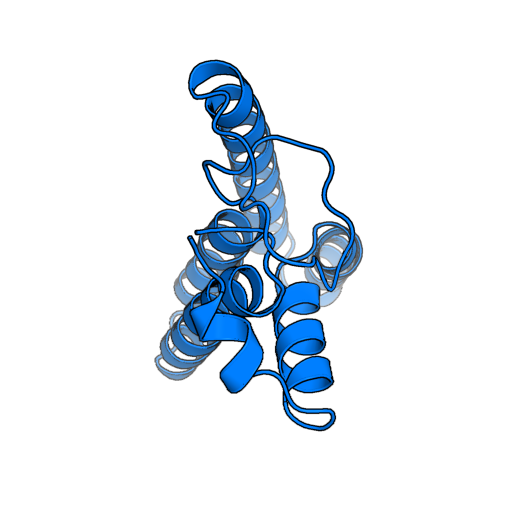A 1 94 ? -0.330 -1.961 7.296 1.00 95.56 94 VAL A C 1
ATOM 766 O O . VAL A 1 94 ? -0.911 -2.197 8.344 1.00 95.56 94 VAL A O 1
ATOM 769 N N . LEU A 1 95 ? -0.972 -1.488 6.228 1.00 95.25 95 LEU A N 1
ATOM 770 C CA . LEU A 1 95 ? -2.383 -1.139 6.311 1.00 95.25 95 LEU A CA 1
ATOM 771 C C . LEU A 1 95 ? -3.272 -2.369 6.452 1.00 95.25 95 LEU A C 1
ATOM 773 O O . LEU A 1 95 ? -4.047 -2.459 7.402 1.00 95.25 95 LEU A O 1
ATOM 777 N N . TRP A 1 96 ? -3.242 -3.271 5.470 1.00 96.31 96 TRP A N 1
ATOM 778 C CA . TRP A 1 96 ? -4.242 -4.332 5.393 1.00 96.31 96 TRP A CA 1
ATOM 779 C C . TRP A 1 96 ? -4.049 -5.335 6.529 1.00 96.31 96 TRP A C 1
ATOM 781 O O . TRP A 1 96 ? -5.032 -5.786 7.115 1.00 96.31 96 TRP A O 1
ATOM 791 N N . GLY A 1 97 ? -2.795 -5.611 6.905 1.00 96.94 97 GLY A N 1
ATOM 792 C CA . GLY A 1 97 ? -2.467 -6.405 8.086 1.00 96.94 97 GLY A CA 1
ATOM 793 C C . GLY A 1 97 ? -2.938 -5.742 9.381 1.00 96.94 97 GLY A C 1
ATOM 794 O O . GLY A 1 97 ? -3.601 -6.391 10.189 1.00 96.94 97 GLY A O 1
ATOM 795 N N . TRP A 1 98 ? -2.675 -4.443 9.562 1.00 96.06 98 TRP A N 1
ATOM 796 C CA . TRP A 1 98 ? -3.134 -3.699 10.741 1.00 96.06 98 TRP A CA 1
ATOM 797 C C . TRP A 1 98 ? -4.659 -3.661 10.860 1.00 96.06 98 TRP A C 1
ATOM 799 O O . TRP A 1 98 ? -5.204 -3.953 11.923 1.00 96.06 98 TRP A O 1
ATOM 809 N N . LEU A 1 99 ? -5.368 -3.370 9.766 1.00 95.25 99 LEU A N 1
ATOM 810 C CA . LEU A 1 99 ? -6.830 -3.366 9.760 1.00 95.25 99 LEU A CA 1
ATOM 811 C C . LEU A 1 99 ? -7.406 -4.756 10.039 1.00 95.25 99 LEU A C 1
ATOM 813 O O . LEU A 1 99 ? -8.402 -4.866 10.748 1.00 95.25 99 LEU A O 1
ATOM 817 N N . ALA A 1 100 ? -6.787 -5.826 9.534 1.00 97.62 100 ALA A N 1
ATOM 818 C CA . ALA A 1 100 ? -7.211 -7.187 9.855 1.00 97.62 100 ALA A CA 1
ATOM 819 C C . ALA A 1 100 ? -7.061 -7.508 11.348 1.00 97.62 100 ALA A C 1
ATOM 821 O O . ALA A 1 100 ? -7.954 -8.140 11.924 1.00 97.62 100 ALA A O 1
ATOM 822 N N . ILE A 1 101 ? -5.971 -7.034 11.968 1.00 97.19 101 ILE A N 1
ATOM 823 C CA . ILE A 1 101 ? -5.762 -7.126 13.414 1.00 97.19 101 ILE A CA 1
ATOM 824 C C . ILE A 1 101 ? -6.882 -6.383 14.135 1.00 97.19 101 ILE A C 1
ATOM 826 O O . ILE A 1 101 ? -7.599 -7.019 14.890 1.00 97.19 101 ILE A O 1
ATOM 830 N N . GLU A 1 102 ? -7.109 -5.103 13.839 1.00 95.44 102 GLU A N 1
ATOM 831 C CA . GLU A 1 102 ? -8.123 -4.273 14.512 1.00 95.44 102 GLU A CA 1
ATOM 832 C C . GLU A 1 102 ? -9.571 -4.770 14.293 1.00 95.44 102 GLU A C 1
ATOM 834 O O . GLU A 1 102 ? -10.428 -4.621 15.163 1.00 95.44 102 GLU A O 1
ATOM 839 N N . ILE A 1 103 ? -9.871 -5.410 13.156 1.00 95.44 103 ILE A N 1
ATOM 840 C CA . ILE A 1 103 ? -11.190 -6.012 12.885 1.00 95.44 103 ILE A CA 1
ATOM 841 C C . ILE A 1 103 ? -11.383 -7.327 13.664 1.00 95.44 103 ILE A C 1
ATOM 843 O O . ILE A 1 103 ? -12.516 -7.695 13.987 1.00 95.44 103 ILE A O 1
ATOM 847 N N . HIS A 1 104 ? -10.306 -8.061 13.961 1.00 95.44 104 HIS A N 1
ATOM 848 C CA . HIS A 1 104 ? -10.325 -9.344 14.678 1.00 95.44 104 HIS A CA 1
ATOM 849 C C . HIS A 1 104 ? -11.283 -10.404 14.085 1.00 95.44 104 HIS A C 1
ATOM 851 O O . HIS A 1 104 ? -11.826 -11.250 14.802 1.00 95.44 104 HIS A O 1
ATOM 857 N N . LYS A 1 105 ? -11.509 -10.404 12.762 1.00 97.62 105 LYS A N 1
ATOM 858 C CA . LYS A 1 105 ? -12.340 -11.412 12.073 1.00 97.62 105 LYS A CA 1
ATOM 859 C C . LYS A 1 105 ? -11.510 -12.231 11.095 1.00 97.62 105 LYS A C 1
ATOM 861 O O . LYS A 1 105 ? -10.733 -11.678 10.329 1.00 97.62 105 LYS A O 1
ATOM 866 N N . ARG A 1 106 ? -11.749 -13.549 11.044 1.00 97.56 106 ARG A N 1
ATOM 867 C CA . ARG A 1 106 ? -11.048 -14.477 10.128 1.00 97.56 106 ARG A CA 1
ATOM 868 C C . ARG A 1 106 ? -11.076 -14.019 8.667 1.00 97.56 106 ARG A C 1
ATOM 870 O O . ARG A 1 106 ? -10.061 -14.114 7.991 1.00 97.56 106 ARG A O 1
ATOM 877 N N . TRP A 1 107 ? -12.211 -13.503 8.193 1.00 98.12 107 TRP A N 1
ATOM 878 C CA . TRP A 1 107 ? -12.334 -13.013 6.817 1.00 98.12 107 TRP A CA 1
ATOM 879 C C . TRP A 1 107 ? -11.414 -11.816 6.531 1.00 98.12 107 TRP A C 1
ATOM 881 O O . TRP A 1 107 ? -10.922 -11.695 5.415 1.00 98.12 107 TRP A O 1
ATOM 891 N N . ALA A 1 108 ? -11.136 -10.969 7.529 1.00 97.81 108 ALA A N 1
ATOM 892 C CA . ALA A 1 108 ? -10.284 -9.796 7.366 1.00 97.81 108 ALA A CA 1
ATOM 893 C C . ALA A 1 108 ? -8.816 -10.199 7.178 1.00 97.81 108 ALA A C 1
ATOM 895 O O . ALA A 1 108 ? -8.134 -9.631 6.333 1.00 97.81 108 ALA A O 1
ATOM 896 N N . TYR A 1 109 ? -8.354 -11.238 7.883 1.00 98.25 109 TYR A N 1
ATOM 897 C CA . TYR A 1 109 ? -7.017 -11.805 7.676 1.00 98.25 109 TYR A CA 1
ATOM 898 C C . TYR A 1 109 ? -6.860 -12.432 6.287 1.00 98.25 109 TYR A C 1
ATOM 900 O O . TYR A 1 109 ? -5.838 -12.222 5.639 1.00 98.25 109 TYR A O 1
ATOM 908 N N . TRP A 1 110 ? -7.875 -13.156 5.800 1.00 98.44 110 TRP A N 1
ATOM 909 C CA . TRP A 1 110 ? -7.862 -13.693 4.435 1.00 98.44 110 TRP A CA 1
ATOM 910 C C . TRP A 1 110 ? -7.819 -12.582 3.390 1.00 98.44 110 TRP A C 1
ATOM 912 O O . TRP A 1 110 ? -6.999 -12.635 2.476 1.00 98.44 110 TRP A O 1
ATOM 922 N N . LEU A 1 111 ? -8.656 -11.554 3.554 1.00 98.06 111 LEU A N 1
ATOM 923 C CA . LEU A 1 111 ? -8.661 -10.394 2.671 1.00 98.06 111 LEU A CA 1
ATOM 924 C C . LEU A 1 111 ? -7.302 -9.684 2.678 1.00 98.06 111 LEU A C 1
ATOM 926 O O . LEU A 1 111 ? -6.760 -9.405 1.614 1.00 98.06 111 LEU A O 1
ATOM 930 N N . ALA A 1 112 ? -6.720 -9.452 3.855 1.00 98.06 112 ALA A N 1
ATOM 931 C CA . ALA A 1 112 ? -5.397 -8.852 3.975 1.00 98.06 112 ALA A CA 1
ATOM 932 C C . ALA A 1 112 ? -4.320 -9.695 3.286 1.00 98.06 112 ALA A C 1
ATOM 934 O O . ALA A 1 112 ? -3.515 -9.147 2.541 1.00 98.06 112 ALA A O 1
ATOM 935 N N . GLY A 1 113 ? -4.337 -11.020 3.458 1.00 98.31 113 GLY A N 1
ATOM 936 C CA . GLY A 1 113 ? -3.411 -11.921 2.769 1.00 98.31 113 GLY A CA 1
ATOM 937 C C . GLY A 1 113 ? -3.518 -11.817 1.246 1.00 98.31 113 GLY A C 1
ATOM 938 O O . GLY A 1 113 ? -2.503 -11.659 0.570 1.00 98.31 113 GLY A O 1
ATOM 939 N N . VAL A 1 114 ? -4.742 -11.825 0.709 1.00 98.25 114 VAL A N 1
ATOM 940 C CA . VAL A 1 114 ? -4.988 -11.656 -0.733 1.00 98.25 114 VAL A CA 1
ATOM 941 C C . VAL A 1 114 ? -4.483 -10.301 -1.228 1.00 98.25 114 VAL A C 1
ATOM 943 O O . VAL A 1 114 ? -3.818 -10.243 -2.259 1.00 98.25 114 VAL A O 1
ATOM 946 N N . LEU A 1 115 ? -4.756 -9.219 -0.495 1.00 98.00 115 LEU A N 1
ATOM 947 C CA . LEU A 1 115 ? -4.327 -7.874 -0.875 1.00 98.00 115 LEU A CA 1
ATOM 948 C C . LEU A 1 115 ? -2.804 -7.726 -0.819 1.00 98.00 115 LEU A C 1
ATOM 950 O O . LEU A 1 115 ? -2.214 -7.243 -1.777 1.00 98.00 115 LEU A O 1
ATOM 954 N N . VAL A 1 116 ? -2.150 -8.195 0.245 1.00 98.19 116 VAL A N 1
ATOM 955 C CA . VAL A 1 116 ? -0.687 -8.134 0.389 1.00 98.19 116 VAL A CA 1
ATOM 956 C C . VAL A 1 116 ? 0.007 -8.912 -0.723 1.00 98.19 116 VAL A C 1
ATOM 958 O O . VAL A 1 116 ? 0.925 -8.387 -1.357 1.00 98.19 116 VAL A O 1
ATOM 961 N N . VAL A 1 117 ? -0.442 -10.139 -0.999 1.00 98.31 117 VAL A N 1
ATOM 962 C CA . VAL A 1 117 ? 0.127 -10.965 -2.071 1.00 98.31 117 VAL A CA 1
ATOM 963 C C . VAL A 1 117 ? -0.155 -10.347 -3.439 1.00 98.31 117 VAL A C 1
ATOM 965 O O . VAL A 1 117 ? 0.767 -10.214 -4.238 1.00 98.31 117 VAL A O 1
ATOM 968 N N . GLY A 1 118 ? -1.390 -9.911 -3.700 1.00 98.25 118 GLY A N 1
ATOM 969 C CA . GLY A 1 118 ? -1.780 -9.302 -4.972 1.00 98.25 118 GLY A CA 1
ATOM 970 C C . GLY A 1 118 ? -1.034 -8.001 -5.272 1.00 98.25 118 GLY A C 1
ATOM 971 O O . GLY A 1 118 ? -0.534 -7.827 -6.382 1.00 98.25 118 GLY A O 1
ATOM 972 N N . ILE A 1 119 ? -0.887 -7.119 -4.277 1.00 98.19 119 ILE A N 1
ATOM 973 C CA . ILE A 1 119 ? -0.127 -5.866 -4.396 1.00 98.19 119 ILE A CA 1
ATOM 974 C C . ILE A 1 119 ? 1.362 -6.164 -4.600 1.00 98.19 119 ILE A C 1
ATOM 976 O O . ILE A 1 119 ? 1.999 -5.577 -5.470 1.00 98.19 119 ILE A O 1
ATOM 980 N N . SER A 1 120 ? 1.938 -7.097 -3.842 1.00 97.75 120 SER A N 1
ATOM 981 C CA . SER A 1 120 ? 3.358 -7.446 -3.997 1.00 97.75 120 SER A CA 1
ATOM 982 C C . SER A 1 120 ? 3.633 -8.054 -5.377 1.00 97.75 120 SER A C 1
ATOM 984 O O . SER A 1 120 ? 4.555 -7.629 -6.073 1.00 97.75 120 SER A O 1
ATOM 986 N N . ALA A 1 121 ? 2.776 -8.972 -5.829 1.00 97.62 121 ALA A N 1
ATOM 987 C CA . ALA A 1 121 ? 2.857 -9.562 -7.160 1.00 97.62 121 ALA A CA 1
ATOM 988 C C . ALA A 1 121 ? 2.656 -8.521 -8.271 1.00 97.62 121 ALA A C 1
ATOM 990 O O . ALA A 1 121 ? 3.325 -8.596 -9.301 1.00 97.62 121 ALA A O 1
ATOM 991 N N . SER A 1 122 ? 1.804 -7.506 -8.065 1.00 97.88 122 SER A N 1
ATOM 992 C CA . SER A 1 122 ? 1.634 -6.437 -9.052 1.00 97.88 122 SER A CA 1
ATOM 993 C C . SER A 1 122 ? 2.905 -5.626 -9.255 1.00 97.88 122 SER A C 1
ATOM 995 O O . SER A 1 122 ? 3.185 -5.202 -10.371 1.00 97.88 122 SER A O 1
ATOM 997 N N . ARG A 1 123 ? 3.696 -5.409 -8.200 1.00 96.75 123 ARG A N 1
ATOM 998 C CA . ARG A 1 123 ? 4.962 -4.669 -8.289 1.00 96.75 123 ARG A CA 1
ATOM 999 C C . ARG A 1 123 ? 6.001 -5.391 -9.134 1.00 96.75 123 ARG A C 1
ATOM 1001 O O . ARG A 1 123 ? 6.694 -4.739 -9.916 1.00 96.75 123 ARG A O 1
ATOM 1008 N N . VAL A 1 124 ? 6.041 -6.713 -9.012 1.00 96.81 124 VAL A N 1
ATOM 1009 C CA . VAL A 1 124 ? 6.842 -7.578 -9.874 1.00 96.81 124 VAL A CA 1
ATOM 1010 C C . VAL A 1 124 ? 6.287 -7.506 -11.296 1.00 96.81 124 VAL A C 1
ATOM 1012 O O . VAL A 1 124 ? 6.981 -6.993 -12.164 1.00 96.81 124 VAL A O 1
ATOM 1015 N N . TYR A 1 125 ? 5.010 -7.861 -11.523 1.00 96.94 125 TYR A N 1
ATOM 1016 C CA . TYR A 1 125 ? 4.342 -7.879 -12.844 1.00 96.94 125 TYR A CA 1
ATOM 1017 C C . TYR A 1 125 ? 4.530 -6.590 -13.661 1.00 96.94 125 TYR A C 1
ATOM 1019 O O . TYR A 1 125 ? 4.860 -6.622 -14.853 1.00 96.94 125 TYR A O 1
ATOM 1027 N N . LEU A 1 126 ? 4.349 -5.436 -13.015 1.00 96.62 126 LEU A N 1
ATOM 1028 C CA . LEU A 1 126 ? 4.463 -4.120 -13.644 1.00 96.62 126 LEU A CA 1
ATOM 1029 C C . LEU A 1 126 ? 5.920 -3.705 -13.920 1.00 96.62 126 LEU A C 1
ATOM 1031 O O . LEU A 1 126 ? 6.140 -2.670 -14.545 1.00 96.62 126 LEU A O 1
ATOM 1035 N N . GLY A 1 127 ? 6.898 -4.517 -13.510 1.00 95.38 127 GLY A N 1
ATOM 1036 C CA . GLY A 1 127 ? 8.314 -4.390 -13.857 1.00 95.38 127 GLY A CA 1
ATOM 1037 C C . GLY A 1 127 ? 9.118 -3.456 -12.961 1.00 95.38 127 GLY A C 1
ATOM 1038 O O . GLY A 1 127 ? 10.280 -3.200 -13.252 1.00 95.38 127 GLY A O 1
ATOM 1039 N N . VAL A 1 128 ? 8.530 -2.936 -11.883 1.00 95.44 128 VAL A N 1
ATOM 1040 C CA . VAL A 1 128 ? 9.151 -1.869 -11.083 1.00 95.44 128 VAL A CA 1
ATOM 1041 C C . VAL A 1 128 ? 9.883 -2.382 -9.840 1.00 95.44 128 VAL A C 1
ATOM 1043 O O . VAL A 1 128 ? 10.662 -1.632 -9.258 1.00 95.44 128 VAL A O 1
ATOM 1046 N N . HIS A 1 129 ? 9.677 -3.638 -9.437 1.00 95.56 129 HIS A N 1
ATOM 1047 C CA . HIS A 1 129 ? 10.421 -4.304 -8.359 1.00 95.56 129 HIS A CA 1
ATOM 1048 C C . HIS A 1 129 ? 10.856 -5.720 -8.774 1.00 95.56 129 HIS A C 1
ATOM 1050 O O . HIS A 1 129 ? 10.302 -6.278 -9.723 1.00 95.56 129 HIS A O 1
ATOM 1056 N N . PHE A 1 130 ? 11.866 -6.252 -8.077 1.00 91.56 130 PHE A N 1
ATOM 1057 C CA . PHE A 1 130 ? 12.373 -7.619 -8.242 1.00 91.56 130 PHE A CA 1
ATOM 1058 C C . PHE A 1 130 ? 11.481 -8.645 -7.544 1.00 91.56 130 PHE A C 1
ATOM 1060 O O . PHE A 1 130 ? 10.912 -8.290 -6.485 1.00 91.56 130 PHE A O 1
#

pLDDT: mean 94.81, std 3.91, range [70.69, 98.44]

Radius of gyration: 15.46 Å; chains: 1; bounding box: 38×25×39 Å

Foldseek 3Di:
DLVVLVVVDDPVVLVLLVVLQCVLDPVNLVVVLVCCCPPPPVVLSVVLVVQLVVLVVVQVVVQVVVVADFFPPAAQDDDDTGAPPDSSLSSLCSRQVSVCVVVVDPVSVVVSVCSSVSNVVSCSSRRGYD

Sequence (130 aa):
MMDWILEFRTPWLTPIFKGFSFLGDEYFFLLVLPLGYWLWNRGIMGRTGAILLFSAVLNGFLKEIFAIPRPSVEHLVHAEDFSFPSGHAQTAMVLWGWLAIEIHKRWAYWLAGVLVVGISASRVYLGVHF

Secondary structure (DSSP, 8-state):
--GGGGGG--TTHHHHHHHHHHTTSHHHHHHHHHHHHHHT-HHHHHHHHHHHHHHHHHHHHHHHHH-PPPPSSPPSS---S-SSS-HHHHHHIIIIIHHHHHHT-HHHHHHHHHHHHHHHHHHHHTTS--